Protein AF-A0A3M6K2V5-F1 (afdb_monomer_lite)

Foldseek 3Di:
DQWDFFWDQDPVVRDIDTDIFGAPAWDAFDADPPPRHGQWTFGDGPNDTDIGGDDHPVDDD

pLDDT: mean 95.36, std 6.14, range [60.03, 98.44]

Radius of gyration: 12.12 Å; chains: 1; bounding box: 30×20×28 Å

Sequence (61 aa):
PTEINSVYWDEKTKSWQYKIVPVEEYHGFTECQHCRRPMSHNIKSEGEFKVVYVKCGCVRE

Structure (mmCIF, N/CA/C/O backbone):
data_AF-A0A3M6K2V5-F1
#
_entry.id   AF-A0A3M6K2V5-F1
#
loop_
_atom_site.group_PDB
_atom_site.id
_atom_site.type_symbol
_atom_site.label_atom_id
_atom_site.label_alt_id
_atom_site.label_comp_id
_atom_site.label_asym_id
_atom_site.label_entity_id
_atom_site.label_seq_id
_atom_site.pdbx_PDB_ins_code
_atom_site.Cartn_x
_atom_site.Cartn_y
_atom_site.Cartn_z
_atom_site.occupancy
_atom_site.B_iso_or_equiv
_atom_site.auth_seq_id
_atom_site.auth_comp_id
_atom_site.auth_asym_id
_atom_site.auth_atom_id
_atom_site.pdbx_PDB_model_num
ATOM 1 N N . PRO A 1 1 ? -8.265 -9.689 -2.178 1.00 84.81 1 PRO A N 1
ATOM 2 C CA . PRO A 1 1 ? -7.107 -9.914 -1.277 1.00 84.81 1 PRO A CA 1
ATOM 3 C C . PRO A 1 1 ? -7.548 -9.559 0.141 1.00 84.81 1 PRO A C 1
ATOM 5 O O . PRO A 1 1 ? -8.260 -8.572 0.278 1.00 84.81 1 PRO A O 1
ATOM 8 N N . THR A 1 2 ? -7.202 -10.361 1.145 1.00 94.62 2 THR A N 1
ATOM 9 C CA . THR A 1 2 ? -7.559 -10.092 2.554 1.00 94.62 2 THR A CA 1
ATOM 10 C C . THR A 1 2 ? -6.536 -9.196 3.247 1.00 94.62 2 THR A C 1
ATOM 12 O O . THR A 1 2 ? -6.864 -8.518 4.211 1.00 94.62 2 THR A O 1
ATOM 15 N N . GLU A 1 3 ? -5.311 -9.158 2.726 1.00 97.19 3 GLU A N 1
ATOM 16 C CA . GLU A 1 3 ? -4.214 -8.321 3.201 1.00 97.19 3 GLU A CA 1
ATOM 17 C C . GLU A 1 3 ? -3.389 -7.812 2.014 1.00 97.19 3 GLU A C 1
ATOM 19 O O . GLU A 1 3 ? -3.341 -8.448 0.953 1.00 97.19 3 GLU A O 1
ATOM 24 N N . ILE A 1 4 ? -2.743 -6.659 2.186 1.00 97.44 4 ILE A N 1
ATOM 25 C CA . ILE A 1 4 ? -1.847 -6.048 1.200 1.00 97.44 4 ILE A CA 1
ATOM 26 C C . ILE A 1 4 ? -0.525 -5.685 1.872 1.00 97.44 4 ILE A C 1
ATOM 28 O O . ILE A 1 4 ? -0.511 -5.019 2.905 1.00 97.44 4 ILE A O 1
ATOM 32 N N . ASN A 1 5 ? 0.592 -6.075 1.254 1.00 96.81 5 ASN A N 1
ATOM 33 C CA . ASN A 1 5 ? 1.923 -5.634 1.661 1.00 96.81 5 ASN A CA 1
ATOM 34 C C . ASN A 1 5 ? 2.201 -4.222 1.122 1.00 96.81 5 ASN A C 1
ATOM 36 O O . ASN A 1 5 ? 2.750 -4.056 0.030 1.00 96.81 5 ASN A O 1
ATOM 40 N N . SER A 1 6 ? 1.750 -3.212 1.865 1.00 97.19 6 SER A N 1
ATOM 41 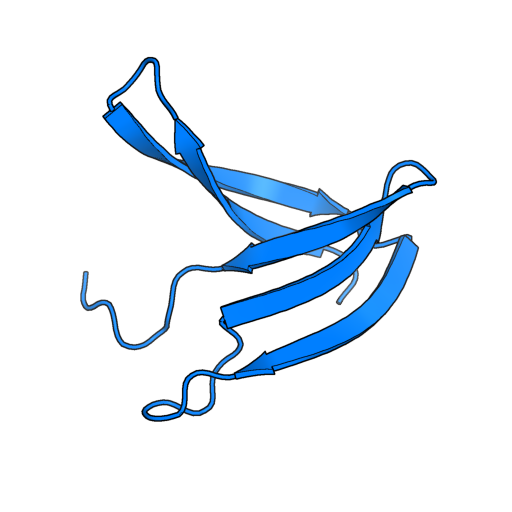C CA . SER A 1 6 ? 1.879 -1.809 1.488 1.00 97.19 6 SER A CA 1
ATOM 42 C C . SER A 1 6 ? 3.311 -1.327 1.676 1.00 97.19 6 SER A C 1
ATOM 44 O O . SER A 1 6 ? 3.953 -1.651 2.672 1.00 97.19 6 SER A O 1
ATOM 46 N N . VAL A 1 7 ? 3.778 -0.479 0.766 1.00 96.88 7 VAL A N 1
ATOM 47 C CA . VAL A 1 7 ? 5.041 0.250 0.879 1.00 96.88 7 VAL A CA 1
ATOM 48 C C . VAL A 1 7 ? 4.768 1.717 1.219 1.00 96.88 7 VAL A C 1
ATOM 50 O O . VAL A 1 7 ? 3.814 2.307 0.710 1.00 96.88 7 VAL A O 1
ATOM 53 N N . TYR A 1 8 ? 5.583 2.307 2.089 1.00 95.12 8 TYR A N 1
ATOM 54 C CA . TYR A 1 8 ? 5.515 3.723 2.453 1.00 95.12 8 TYR A CA 1
ATOM 55 C C . TYR A 1 8 ? 6.914 4.285 2.708 1.00 95.12 8 TYR A C 1
ATOM 57 O O . TYR A 1 8 ? 7.843 3.544 3.030 1.00 95.12 8 TYR A O 1
ATOM 65 N N . TRP A 1 9 ? 7.080 5.593 2.527 1.00 95.56 9 TRP A N 1
ATOM 66 C CA . TRP A 1 9 ? 8.333 6.268 2.846 1.00 95.56 9 TRP A CA 1
ATOM 67 C C . TRP A 1 9 ? 8.377 6.576 4.345 1.00 95.56 9 TRP A C 1
ATOM 69 O O . TRP A 1 9 ? 7.501 7.275 4.855 1.00 95.56 9 TRP A O 1
ATOM 79 N N . ASP A 1 10 ? 9.371 6.041 5.053 1.00 97.12 10 ASP A N 1
ATOM 80 C CA . ASP A 1 10 ? 9.613 6.374 6.454 1.00 97.12 10 ASP A CA 1
ATOM 81 C C . ASP A 1 10 ? 10.623 7.518 6.561 1.00 97.12 10 ASP A C 1
ATOM 83 O O . ASP A 1 10 ? 11.812 7.372 6.266 1.00 97.12 10 ASP A O 1
ATOM 87 N N . GLU A 1 11 ? 10.147 8.663 7.041 1.00 97.62 11 GLU A N 1
ATOM 88 C CA . GLU A 1 11 ? 10.961 9.861 7.225 1.00 97.62 11 GLU A CA 1
ATOM 89 C C . GLU A 1 11 ? 12.077 9.688 8.258 1.00 97.62 11 GLU A C 1
ATOM 91 O O . GLU A 1 11 ? 13.111 10.351 8.150 1.00 97.62 11 GLU A O 1
ATOM 96 N N . LYS A 1 12 ? 11.903 8.804 9.249 1.00 97.62 12 LYS A N 1
ATOM 97 C CA . LYS A 1 12 ? 12.893 8.608 10.314 1.00 97.62 12 LYS A CA 1
ATOM 98 C C . LYS A 1 12 ? 14.113 7.848 9.809 1.00 97.62 12 LYS A C 1
ATOM 100 O O . LYS A 1 12 ? 15.242 8.244 10.084 1.00 97.62 12 LYS A O 1
ATOM 105 N N . THR A 1 13 ? 13.885 6.756 9.087 1.00 97.62 13 THR A N 1
ATOM 106 C CA . THR A 1 13 ? 14.960 5.928 8.523 1.00 97.62 13 THR A CA 1
ATOM 107 C C . THR A 1 13 ? 15.391 6.373 7.127 1.00 97.62 13 THR A C 1
ATOM 109 O O . THR A 1 13 ? 16.385 5.860 6.620 1.00 97.62 13 THR A O 1
ATOM 112 N N . LYS A 1 14 ? 14.668 7.321 6.510 1.00 97.69 14 LYS A N 1
ATOM 113 C CA . LYS A 1 14 ? 14.878 7.783 5.127 1.00 97.69 14 LYS A CA 1
ATOM 114 C C . LYS A 1 14 ? 14.906 6.614 4.143 1.00 97.69 14 LYS A C 1
ATOM 116 O O . LYS A 1 14 ? 15.785 6.520 3.287 1.00 97.69 14 LYS A O 1
ATOM 121 N N . SER A 1 15 ? 13.956 5.695 4.299 1.00 95.69 15 SER A N 1
ATOM 122 C CA . SER A 1 15 ? 13.893 4.474 3.502 1.00 95.69 15 SER A CA 1
ATOM 123 C C . SER A 1 15 ? 12.454 4.030 3.254 1.00 95.69 15 SER A C 1
ATOM 125 O O . SER A 1 15 ? 11.528 4.404 3.976 1.00 95.69 15 SER A O 1
ATOM 127 N N . TRP A 1 16 ? 12.264 3.224 2.210 1.00 94.50 16 TRP A N 1
ATOM 128 C CA . TRP A 1 16 ? 10.987 2.567 1.953 1.00 94.50 16 TRP A CA 1
ATOM 129 C C . TRP A 1 16 ? 10.791 1.414 2.933 1.00 94.50 16 TRP A C 1
ATOM 131 O O . TRP A 1 16 ? 11.628 0.517 3.020 1.00 94.50 16 TRP A O 1
ATOM 141 N N . GLN A 1 17 ? 9.669 1.439 3.640 1.00 97.00 17 GLN A N 1
ATOM 142 C CA . GLN A 1 17 ? 9.278 0.441 4.625 1.00 97.00 17 GLN A CA 1
ATOM 143 C C . GLN A 1 17 ? 8.000 -0.268 4.191 1.00 97.00 17 GLN A C 1
ATOM 145 O O . GLN A 1 17 ? 7.239 0.236 3.361 1.00 97.00 17 GLN A O 1
ATOM 150 N N . TYR A 1 18 ? 7.777 -1.447 4.765 1.00 96.62 18 TYR A N 1
ATOM 151 C CA . TYR A 1 18 ? 6.637 -2.298 4.454 1.00 96.62 18 TYR A CA 1
ATOM 152 C C . TYR A 1 18 ? 5.722 -2.438 5.660 1.00 96.62 18 TYR A C 1
ATOM 154 O O . TYR A 1 18 ? 6.180 -2.591 6.791 1.00 96.62 18 TYR A O 1
ATOM 162 N N . LYS A 1 19 ? 4.417 -2.420 5.408 1.00 96.69 19 LYS A N 1
ATOM 163 C CA . LYS A 1 19 ? 3.394 -2.696 6.411 1.00 96.69 19 LYS A CA 1
ATOM 164 C C . LYS A 1 19 ? 2.292 -3.536 5.782 1.00 96.69 19 LYS A C 1
ATOM 166 O O . LYS A 1 19 ? 1.769 -3.190 4.724 1.00 96.69 19 LYS A O 1
ATOM 171 N N . ILE A 1 20 ? 1.906 -4.608 6.466 1.00 97.56 20 ILE A N 1
ATOM 172 C CA . ILE A 1 20 ? 0.715 -5.373 6.107 1.00 97.56 20 ILE A CA 1
ATOM 173 C C . ILE A 1 20 ? -0.524 -4.561 6.488 1.00 97.56 20 ILE A C 1
ATOM 175 O O . ILE A 1 20 ? -0.660 -4.116 7.629 1.00 97.56 20 ILE A O 1
ATOM 179 N N . VAL A 1 21 ? -1.411 -4.350 5.519 1.00 97.81 21 VAL A N 1
ATOM 180 C CA . VAL A 1 21 ? -2.680 -3.644 5.699 1.00 97.81 21 VAL A CA 1
ATOM 181 C C . VAL A 1 21 ? -3.825 -4.637 5.477 1.00 97.81 21 VAL A C 1
ATOM 183 O O . VAL A 1 21 ? -3.927 -5.177 4.370 1.00 97.81 21 VAL A O 1
ATOM 186 N N . PRO A 1 22 ? -4.677 -4.897 6.487 1.00 98.06 22 PRO A N 1
ATOM 187 C CA . PRO A 1 22 ? -5.851 -5.750 6.324 1.00 98.06 22 PRO A CA 1
ATOM 188 C C . PRO A 1 22 ? -6.885 -5.055 5.438 1.00 98.06 22 PRO A C 1
ATOM 190 O O . PRO A 1 22 ? -6.995 -3.831 5.463 1.00 98.06 22 PRO A O 1
ATOM 193 N N . VAL A 1 23 ? -7.645 -5.822 4.662 1.00 98.25 23 VAL A N 1
ATOM 194 C CA . VAL A 1 23 ? -8.652 -5.313 3.724 1.00 98.25 23 VAL A CA 1
ATOM 195 C C . VAL A 1 23 ? -10.045 -5.687 4.222 1.00 98.25 23 VAL A C 1
ATOM 197 O O . VAL A 1 23 ? -10.377 -6.867 4.292 1.00 98.25 23 VAL A O 1
ATOM 200 N N . GLU A 1 24 ? -10.864 -4.682 4.525 1.00 98.44 24 GLU A N 1
ATOM 201 C CA . GLU A 1 24 ? -12.288 -4.856 4.847 1.00 98.44 24 GLU A CA 1
ATOM 202 C C . GLU A 1 24 ? -13.133 -4.865 3.567 1.00 98.44 24 GLU A C 1
ATOM 204 O O . GLU A 1 24 ? -13.947 -5.761 3.359 1.00 98.44 24 GLU A O 1
ATOM 209 N N . GLU A 1 25 ? -12.900 -3.894 2.678 1.00 98.06 25 GLU A N 1
ATOM 210 C CA . GLU A 1 25 ? -13.573 -3.778 1.378 1.00 98.06 25 GLU A CA 1
ATOM 211 C C . GLU A 1 25 ? -12.546 -3.460 0.279 1.00 98.06 25 GLU A C 1
ATOM 213 O O . GLU A 1 25 ? -11.596 -2.702 0.497 1.00 98.06 25 GLU A O 1
ATOM 218 N N . TYR A 1 26 ? -12.713 -4.047 -0.911 1.00 97.88 26 TYR A N 1
ATOM 219 C CA . TYR A 1 26 ? -11.785 -3.890 -2.036 1.00 97.88 26 TYR A CA 1
ATOM 220 C C . TYR A 1 26 ? -12.465 -3.211 -3.224 1.00 97.88 26 TYR A C 1
ATOM 222 O O . TYR A 1 26 ? -13.451 -3.725 -3.748 1.00 97.88 26 TYR A O 1
ATOM 230 N N . HIS A 1 27 ? -11.896 -2.098 -3.693 1.00 97.50 27 HIS A N 1
ATOM 231 C CA . HIS A 1 27 ? -12.515 -1.255 -4.725 1.00 97.50 27 HIS A CA 1
ATOM 232 C C . HIS A 1 27 ? -11.747 -1.229 -6.045 1.00 97.50 27 HIS A C 1
ATOM 234 O O . HIS A 1 27 ? -12.273 -0.763 -7.051 1.00 97.50 27 HIS A O 1
ATOM 240 N N . GLY A 1 28 ? -10.518 -1.741 -6.072 1.00 97.44 28 GLY A N 1
ATOM 241 C CA . GLY A 1 28 ? -9.734 -1.847 -7.296 1.00 97.44 28 GLY A CA 1
ATOM 242 C C . GLY A 1 28 ? -8.272 -1.496 -7.089 1.00 97.44 28 GLY A C 1
ATOM 243 O O . GLY A 1 28 ? -7.784 -1.381 -5.964 1.00 97.44 28 GLY A O 1
ATOM 244 N N . PHE A 1 29 ? -7.564 -1.347 -8.201 1.00 97.62 29 PHE A N 1
ATOM 245 C CA . PHE A 1 29 ? -6.144 -1.038 -8.221 1.00 97.62 29 PHE A CA 1
ATOM 246 C C . PHE A 1 29 ? -5.791 -0.202 -9.445 1.00 97.62 29 PHE A C 1
ATOM 248 O O . PHE A 1 29 ? -6.510 -0.208 -10.443 1.00 97.62 29 PHE A O 1
ATOM 255 N N . THR A 1 30 ? -4.663 0.495 -9.366 1.00 97.94 30 THR A N 1
ATOM 256 C CA . THR A 1 30 ? -4.001 1.058 -10.546 1.00 97.94 30 THR A CA 1
ATOM 257 C C . THR A 1 30 ? -2.833 0.164 -10.930 1.00 97.94 30 THR A C 1
ATOM 259 O O . THR A 1 30 ? -2.190 -0.427 -10.060 1.00 97.94 30 THR A O 1
ATOM 262 N N . GLU A 1 31 ? -2.556 0.036 -12.223 1.00 97.19 31 GLU A N 1
ATOM 263 C CA . GLU A 1 31 ? -1.485 -0.821 -12.730 1.00 97.19 31 GLU A CA 1
ATOM 264 C C . GLU A 1 31 ? -0.310 -0.023 -13.298 1.00 97.19 31 GLU A C 1
ATOM 266 O O . GLU A 1 31 ? -0.458 1.064 -13.863 1.00 97.19 31 GLU A O 1
ATOM 271 N N . CYS A 1 32 ? 0.884 -0.602 -13.189 1.00 96.50 32 CYS A N 1
ATOM 272 C CA . CYS A 1 32 ? 2.055 -0.125 -13.900 1.00 96.50 32 CYS A CA 1
ATOM 273 C C . CYS A 1 32 ? 1.861 -0.342 -15.405 1.00 96.50 32 CYS A C 1
ATOM 275 O O . CYS A 1 32 ? 1.639 -1.466 -15.851 1.00 96.50 32 CYS A O 1
ATOM 277 N N . GLN A 1 33 ? 2.049 0.707 -16.204 1.00 96.44 33 GLN A N 1
ATOM 278 C CA . GLN A 1 33 ? 1.895 0.629 -17.661 1.00 96.44 33 GLN A CA 1
ATOM 279 C C . GLN A 1 33 ? 2.924 -0.290 -18.344 1.00 96.44 33 GLN A C 1
ATOM 281 O O . GLN A 1 33 ? 2.692 -0.749 -19.458 1.00 96.44 33 GLN A O 1
ATOM 286 N N . HIS A 1 34 ? 4.046 -0.582 -17.678 1.00 96.25 34 HIS A N 1
ATOM 287 C CA . HIS A 1 34 ? 5.094 -1.446 -18.216 1.00 96.25 34 HIS A CA 1
ATOM 288 C C . HIS A 1 34 ? 4.871 -2.924 -17.873 1.00 96.25 34 HIS A C 1
ATOM 290 O O . HIS A 1 34 ? 4.755 -3.753 -18.768 1.00 96.25 34 HIS A O 1
ATOM 296 N N . CYS A 1 35 ? 4.796 -3.265 -16.581 1.00 95.94 35 CYS A N 1
ATOM 297 C CA . CYS A 1 35 ? 4.688 -4.664 -16.151 1.00 9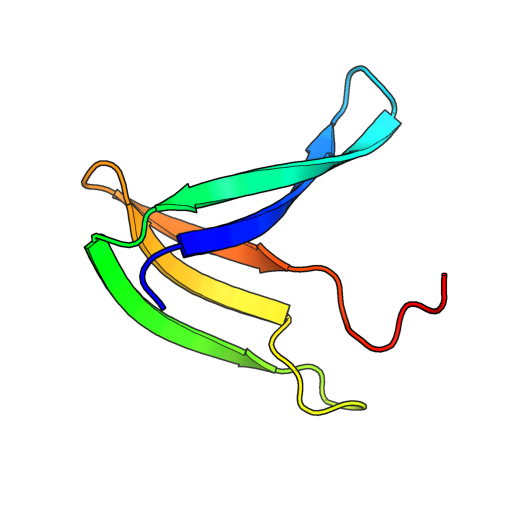5.94 35 CYS A CA 1
ATOM 298 C C . CYS A 1 35 ? 3.249 -5.148 -15.921 1.00 95.94 35 CYS A C 1
ATOM 300 O O . CYS A 1 35 ? 3.068 -6.323 -15.607 1.00 95.94 35 CYS A O 1
ATOM 302 N N . ARG A 1 36 ? 2.242 -4.265 -16.037 1.00 96.12 36 ARG A N 1
ATOM 303 C CA . ARG A 1 36 ? 0.812 -4.555 -15.800 1.00 96.12 36 ARG A CA 1
ATOM 304 C C . ARG A 1 36 ? 0.515 -5.156 -14.420 1.00 96.12 36 ARG A C 1
ATOM 306 O O . ARG A 1 36 ? -0.489 -5.830 -14.220 1.00 96.12 36 ARG A O 1
ATOM 313 N N . ARG A 1 37 ? 1.403 -4.921 -13.446 1.00 95.12 37 ARG A N 1
ATOM 314 C CA . ARG A 1 37 ? 1.201 -5.300 -12.041 1.00 95.12 37 ARG A CA 1
ATOM 315 C C . ARG A 1 37 ? 0.639 -4.122 -11.240 1.00 95.12 37 ARG A C 1
ATOM 317 O O . ARG A 1 37 ? 0.899 -2.976 -11.620 1.00 95.12 37 ARG A O 1
ATOM 324 N N . PRO A 1 38 ? -0.090 -4.376 -10.138 1.00 96.00 38 PRO A N 1
ATOM 325 C CA . PRO A 1 38 ? -0.608 -3.317 -9.280 1.00 96.00 38 PRO A CA 1
ATOM 326 C C . PRO A 1 38 ? 0.488 -2.373 -8.766 1.00 96.00 38 PRO A C 1
ATOM 328 O O . PRO A 1 38 ? 1.584 -2.811 -8.420 1.00 96.00 38 PRO A O 1
ATOM 331 N N . MET A 1 39 ? 0.168 -1.082 -8.724 1.00 96.56 39 MET A N 1
ATOM 332 C CA . MET A 1 39 ? 0.967 0.008 -8.146 1.00 96.56 39 MET A CA 1
ATOM 333 C C . MET A 1 39 ? 0.325 0.554 -6.874 1.00 96.56 39 MET A C 1
ATOM 335 O O . MET A 1 39 ? 1.014 0.961 -5.938 1.00 96.56 39 MET A O 1
ATOM 339 N N . SER A 1 40 ? -1.004 0.555 -6.839 1.00 97.50 40 SER A N 1
ATOM 340 C CA . SER A 1 40 ? -1.781 0.926 -5.670 1.00 97.50 40 SER A CA 1
ATOM 341 C C . SER A 1 40 ? -3.106 0.188 -5.645 1.00 97.50 40 SER A C 1
ATOM 343 O O . SER A 1 40 ? -3.608 -0.217 -6.691 1.00 97.50 40 SER A O 1
ATOM 345 N N . HIS A 1 41 ? -3.684 0.051 -4.459 1.00 98.12 41 HIS A N 1
ATOM 346 C CA . HIS A 1 41 ? -5.014 -0.503 -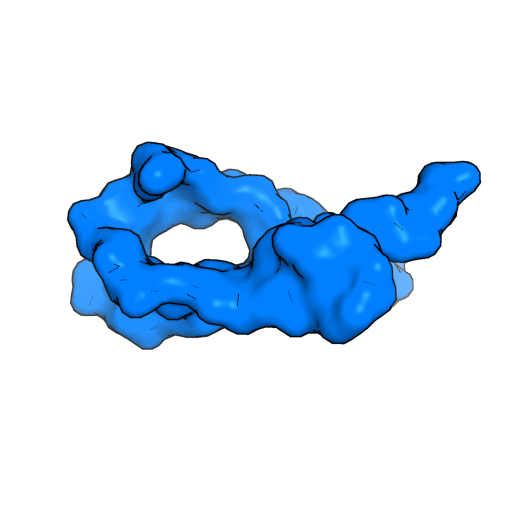4.250 1.00 98.12 41 HIS A CA 1
ATOM 347 C C . HIS A 1 41 ? -5.889 0.517 -3.531 1.00 98.12 41 HIS A C 1
ATOM 349 O O . HIS A 1 41 ? -5.425 1.195 -2.616 1.00 98.12 41 HIS A O 1
ATOM 355 N N . ASN A 1 42 ? -7.154 0.603 -3.935 1.00 98.06 42 ASN A N 1
ATOM 356 C CA . ASN A 1 42 ? -8.174 1.361 -3.224 1.00 98.06 42 ASN A CA 1
ATOM 357 C C . ASN A 1 42 ? -8.963 0.388 -2.344 1.00 98.06 42 ASN A C 1
ATOM 359 O O . ASN A 1 42 ? -9.602 -0.538 -2.857 1.00 98.06 42 ASN A O 1
ATOM 363 N N . ILE A 1 43 ? -8.855 0.562 -1.031 1.00 98.25 43 ILE A N 1
ATOM 364 C CA . ILE A 1 43 ? -9.426 -0.345 -0.039 1.00 98.25 43 ILE A CA 1
ATOM 365 C C . ILE A 1 43 ? -10.089 0.437 1.088 1.00 98.25 43 ILE A C 1
ATOM 367 O O . ILE A 1 43 ? -9.727 1.580 1.361 1.00 98.25 43 ILE A O 1
ATOM 371 N N . LYS A 1 44 ? -10.999 -0.221 1.796 1.00 98.25 44 LYS A N 1
ATOM 372 C CA . LYS A 1 44 ? -11.382 0.171 3.148 1.00 98.25 44 LYS A CA 1
ATOM 373 C C . LYS A 1 44 ? -10.623 -0.676 4.157 1.00 98.25 44 LYS A C 1
ATOM 375 O O . LYS A 1 44 ? -10.486 -1.887 3.972 1.00 98.25 44 LYS A O 1
ATOM 380 N N . SER A 1 45 ? -10.096 -0.038 5.190 1.00 97.75 45 SER A N 1
ATOM 381 C CA . SER A 1 45 ? -9.340 -0.698 6.248 1.00 97.75 45 SER A CA 1
ATOM 382 C C . SER A 1 45 ? -9.316 0.188 7.485 1.00 97.75 45 SER A C 1
ATOM 384 O O . SER A 1 45 ? -9.030 1.381 7.373 1.00 97.75 45 SER A O 1
ATOM 386 N N . GLU A 1 46 ? -9.608 -0.395 8.647 1.00 96.06 46 GLU A N 1
ATOM 387 C CA . GLU A 1 46 ? -9.817 0.320 9.911 1.00 96.06 46 GLU A CA 1
ATOM 388 C C . GLU A 1 46 ? -11.012 1.289 9.816 1.00 96.06 46 GLU A C 1
ATOM 390 O O . GLU A 1 46 ? -10.974 2.399 10.336 1.00 96.06 46 GLU A O 1
ATOM 395 N N . GLY A 1 47 ? -12.071 0.892 9.098 1.00 97.25 47 GLY A N 1
ATOM 396 C CA . GLY A 1 47 ? -13.260 1.718 8.868 1.00 97.25 47 GLY A CA 1
ATOM 397 C C . GLY A 1 47 ? -13.088 2.869 7.867 1.00 97.25 47 GLY A C 1
ATOM 398 O O . GLY A 1 47 ? -14.084 3.496 7.503 1.00 97.25 47 GLY A O 1
ATOM 399 N N . GLU A 1 48 ? -11.874 3.121 7.369 1.00 97.75 48 GLU A N 1
ATOM 400 C CA . GLU A 1 48 ? -11.559 4.245 6.479 1.00 97.75 48 GLU A CA 1
ATOM 401 C C . GLU A 1 48 ? -11.170 3.797 5.067 1.00 97.75 48 GLU A C 1
ATOM 403 O O . GLU A 1 48 ? -10.432 2.827 4.876 1.00 97.75 48 GLU A O 1
ATOM 408 N N . PHE A 1 49 ? -11.631 4.547 4.063 1.00 97.31 49 PHE A N 1
ATOM 409 C CA . PHE A 1 49 ? -11.185 4.380 2.681 1.00 97.31 49 PHE A CA 1
ATOM 410 C C . PHE A 1 49 ? -9.805 5.000 2.494 1.00 97.31 49 PHE A C 1
ATOM 412 O O . PHE A 1 49 ? -9.605 6.185 2.760 1.00 97.31 49 PHE A O 1
ATOM 419 N N . LYS A 1 50 ? -8.858 4.212 1.988 1.00 97.00 50 LYS A N 1
ATOM 420 C CA . LYS A 1 50 ? -7.491 4.659 1.725 1.00 97.00 50 LYS A CA 1
ATOM 421 C C . LYS A 1 50 ? -6.900 3.999 0.490 1.00 97.00 50 LYS A C 1
ATOM 423 O O . LYS A 1 50 ? -7.226 2.871 0.119 1.00 97.00 50 LYS A O 1
ATOM 428 N N . VAL A 1 51 ? -5.987 4.733 -0.135 1.00 97.75 51 VAL A N 1
ATOM 429 C CA . VAL A 1 51 ? -5.125 4.208 -1.192 1.00 97.75 51 VAL A CA 1
ATO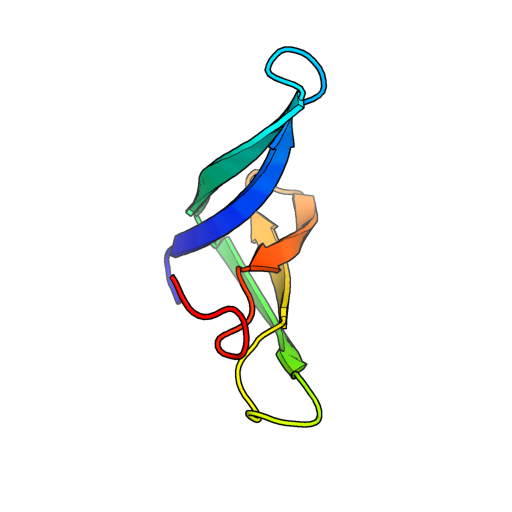M 430 C C . VAL A 1 51 ? -3.842 3.706 -0.546 1.00 97.75 51 VAL A C 1
ATOM 432 O O . VAL A 1 51 ? -3.150 4.465 0.129 1.00 97.75 51 VAL A O 1
ATOM 435 N N . VAL A 1 52 ? -3.517 2.437 -0.771 1.00 97.81 52 VAL A N 1
ATOM 436 C CA . VAL A 1 52 ? -2.251 1.833 -0.339 1.00 97.81 52 VAL A CA 1
ATOM 437 C C . VAL A 1 52 ? -1.370 1.576 -1.550 1.00 97.81 52 VAL A C 1
ATOM 439 O O . VAL A 1 52 ? -1.859 1.132 -2.587 1.00 97.81 52 VAL A O 1
ATOM 442 N N . TYR A 1 53 ? -0.077 1.863 -1.438 1.00 97.44 53 TYR A N 1
ATOM 443 C CA . TYR A 1 53 ? 0.890 1.669 -2.518 1.00 97.44 53 TYR A CA 1
ATOM 444 C C . TYR A 1 53 ? 1.626 0.353 -2.332 1.00 97.44 53 TYR A C 1
ATOM 446 O O . TYR A 1 53 ? 1.848 -0.077 -1.206 1.00 97.44 53 TYR A O 1
ATOM 454 N N .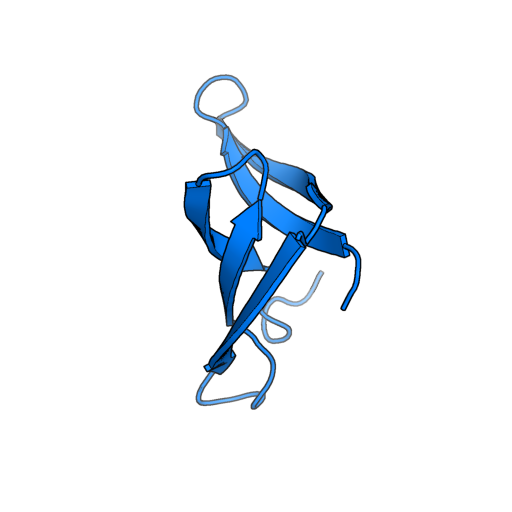 VAL A 1 54 ? 2.041 -0.282 -3.421 1.00 96.44 54 VAL A N 1
ATOM 455 C CA . VAL A 1 54 ? 2.839 -1.515 -3.381 1.00 96.44 54 VAL A CA 1
ATOM 456 C C . VAL A 1 54 ? 4.116 -1.338 -4.192 1.00 96.44 54 VAL A C 1
ATOM 458 O O . VAL A 1 54 ? 4.179 -0.514 -5.107 1.00 96.44 54 VAL A O 1
ATOM 461 N N . LYS A 1 55 ? 5.160 -2.107 -3.866 1.00 95.06 55 LYS A N 1
ATOM 462 C CA . LYS A 1 55 ? 6.401 -2.089 -4.648 1.00 95.06 55 LYS A CA 1
ATOM 463 C C . LYS A 1 55 ? 6.106 -2.536 -6.083 1.00 95.06 55 LYS A C 1
ATOM 465 O O . LYS A 1 55 ? 5.598 -3.632 -6.313 1.00 95.06 55 LYS A O 1
ATOM 470 N N . CYS A 1 56 ? 6.465 -1.690 -7.048 1.00 94.00 56 CYS A N 1
ATOM 471 C CA . CYS A 1 56 ? 6.326 -2.012 -8.463 1.00 94.00 56 CYS A CA 1
ATOM 472 C C . CYS A 1 56 ? 7.195 -3.218 -8.832 1.00 94.00 56 CYS A C 1
ATOM 474 O O . CYS A 1 56 ? 8.384 -3.249 -8.515 1.00 94.00 56 CYS A O 1
ATOM 476 N N . GLY A 1 57 ? 6.639 -4.155 -9.603 1.00 91.00 57 GLY A N 1
ATOM 477 C CA . GLY A 1 57 ? 7.390 -5.307 -10.113 1.00 91.00 57 GLY A CA 1
ATOM 478 C C . GLY A 1 57 ? 8.516 -4.958 -11.095 1.00 91.00 57 GLY A C 1
ATOM 479 O O . GLY A 1 57 ? 9.317 -5.826 -11.418 1.00 91.00 57 GLY A O 1
ATOM 480 N N . CYS A 1 58 ? 8.594 -3.710 -11.572 1.00 93.12 58 CYS A N 1
ATOM 481 C CA . CYS A 1 58 ? 9.716 -3.234 -12.386 1.00 93.12 58 CYS A CA 1
ATOM 482 C C . CYS A 1 58 ? 10.985 -2.987 -11.562 1.00 93.12 58 CYS A C 1
ATOM 484 O O . CYS A 1 58 ? 12.077 -2.966 -12.128 1.00 93.12 58 CYS A O 1
ATOM 486 N N . VAL A 1 59 ? 10.849 -2.758 -10.250 1.00 82.56 59 VAL A N 1
ATOM 487 C CA . VAL A 1 59 ? 11.995 -2.530 -9.368 1.00 82.56 59 VAL A CA 1
ATOM 488 C C . VAL A 1 59 ? 12.702 -3.868 -9.177 1.00 82.56 59 VAL A C 1
ATOM 490 O O . VAL A 1 59 ? 12.197 -4.742 -8.472 1.00 82.56 59 VAL A O 1
ATOM 493 N N . ARG A 1 60 ? 13.852 -4.024 -9.837 1.00 72.00 60 ARG A N 1
ATOM 494 C CA . ARG A 1 60 ? 14.769 -5.145 -9.610 1.00 72.00 60 ARG A CA 1
ATOM 495 C C . ARG A 1 60 ? 15.390 -4.993 -8.218 1.00 72.00 60 ARG A C 1
ATOM 497 O O . ARG A 1 60 ? 15.641 -3.865 -7.794 1.00 72.00 60 ARG A O 1
ATOM 504 N N . GLU A 1 61 ? 15.525 -6.108 -7.505 1.00 60.03 61 GLU A N 1
ATOM 505 C CA . GLU A 1 61 ? 16.248 -6.175 -6.225 1.00 60.03 61 GLU A CA 1
ATOM 506 C C . GLU A 1 61 ? 17.750 -5.973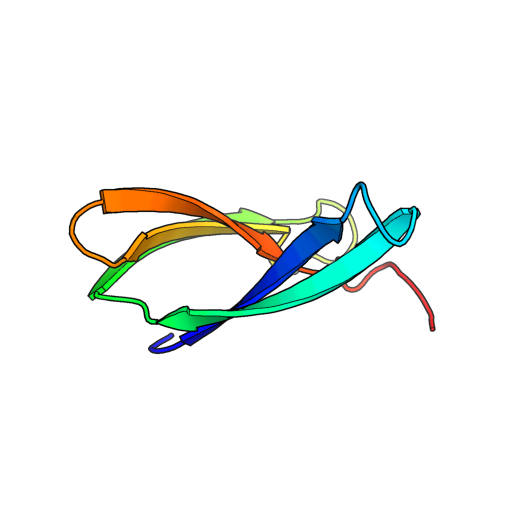 -6.418 1.00 60.03 61 GLU A C 1
ATOM 508 O O . GLU A 1 61 ? 18.264 -6.391 -7.484 1.00 60.03 61 GLU A O 1
#

Secondary structure (DSSP, 8-state):
--EEEEEEEETTTTEEEEEEEE-SEEEEEEE-TTT--EEEEEEEETTEEEEEE---TTS--